Protein AF-A0A6I7XJ36-F1 (afdb_monomer)

Secondary structure (DSSP, 8-state):
--HHHHHHHH-B-S--TTPPSPP-HHHHHHHHHHHTSPPPHHHHHHHHH-SSEEBPTTTSEEE-SS--SS-SSEEE--EE--SS--TT---GGGHHHHHHHTT--SSEEEEEE-SS-EEEEE-TTT-TTSPPP--

Foldseek 3Di:
DDPLVVCLVQFADDDCVLFDPADDPVLQVVLLVLLLAHDDPSVVSSCNSTFKDFTHPVNQWDFDCPDDPVGNTIDGNGMFHGRDCDDPHDHQSCQVVLCVVLVHDPDWGFTDDDSVDTDTQDCPPQHRYGGGDDD

Radius of gyration: 14.51 Å; Cα contacts (8 Å, |Δi|>4): 226; chains: 1; bounding box: 32×36×40 Å

Solvent-accessible surface area (backbone atoms only — not comparable to full-atom values): 7798 Å² total; per-residue (Å²): 132,58,77,63,59,54,44,59,76,56,40,67,33,82,75,64,63,56,47,29,65,81,63,44,73,70,57,49,57,50,45,28,62,74,72,60,31,56,74,52,68,69,57,52,55,43,30,57,74,47,14,26,15,33,32,13,85,93,59,23,59,45,82,38,96,62,65,51,102,87,29,71,44,40,47,80,35,63,42,34,44,11,65,56,82,53,90,94,52,79,23,37,78,43,18,67,58,51,31,58,75,68,68,50,78,74,55,50,43,42,39,36,67,82,84,88,51,76,45,62,48,54,29,68,83,50,37,48,85,31,68,56,81,89,129

Structure (mmCIF, N/CA/C/O backbone):
data_AF-A0A6I7XJ36-F1
#
_entry.id   AF-A0A6I7XJ36-F1
#
loop_
_atom_site.group_PDB
_atom_site.id
_atom_site.type_symbol
_atom_site.label_atom_id
_atom_site.label_alt_id
_atom_site.label_comp_id
_atom_site.label_asym_id
_atom_site.label_entity_id
_atom_site.label_seq_id
_atom_site.pdbx_PDB_ins_code
_atom_site.Cartn_x
_atom_site.Cartn_y
_atom_site.Cartn_z
_atom_site.occupancy
_atom_site.B_iso_or_equiv
_atom_site.auth_seq_id
_atom_site.auth_comp_id
_atom_site.auth_asym_id
_atom_site.auth_atom_id
_atom_site.pdbx_PDB_model_num
ATOM 1 N N . MET A 1 1 ? 11.692 -20.524 -6.486 1.00 57.38 1 MET A N 1
ATOM 2 C CA . MET A 1 1 ? 11.357 -19.185 -5.964 1.00 57.38 1 MET A CA 1
ATOM 3 C C . MET A 1 1 ? 9.890 -18.969 -6.263 1.00 57.38 1 MET A C 1
ATOM 5 O O . MET A 1 1 ? 9.489 -19.299 -7.376 1.00 57.38 1 MET A O 1
ATOM 9 N N . THR A 1 2 ? 9.067 -18.581 -5.289 1.00 77.31 2 THR A N 1
ATOM 10 C CA . THR A 1 2 ? 7.656 -18.309 -5.604 1.00 77.31 2 THR A CA 1
ATOM 11 C C . THR A 1 2 ? 7.576 -17.022 -6.429 1.00 77.31 2 THR A C 1
ATOM 13 O O . THR A 1 2 ? 8.440 -16.157 -6.290 1.00 77.31 2 THR A O 1
ATOM 16 N N . ARG A 1 3 ? 6.552 -16.878 -7.283 1.00 85.31 3 ARG A N 1
ATOM 17 C CA . ARG A 1 3 ? 6.322 -15.638 -8.053 1.00 85.31 3 ARG A CA 1
ATOM 18 C C . ARG A 1 3 ? 6.271 -14.404 -7.139 1.00 85.31 3 ARG A C 1
ATOM 20 O O . ARG A 1 3 ? 6.695 -13.329 -7.530 1.00 85.31 3 ARG A O 1
ATOM 27 N N . PHE A 1 4 ? 5.795 -14.573 -5.908 1.00 88.81 4 PHE A N 1
ATOM 28 C CA . PHE A 1 4 ? 5.713 -13.500 -4.924 1.00 88.81 4 PHE A CA 1
ATOM 29 C C . PHE A 1 4 ? 7.078 -13.086 -4.349 1.00 88.81 4 PHE A C 1
ATOM 31 O O . PHE A 1 4 ? 7.309 -11.903 -4.119 1.00 88.81 4 PHE A O 1
ATOM 38 N N . ASP A 1 5 ? 8.014 -14.021 -4.161 1.00 90.50 5 ASP A N 1
ATOM 39 C CA . ASP A 1 5 ? 9.369 -13.682 -3.698 1.00 90.50 5 ASP A CA 1
ATOM 40 C C . ASP A 1 5 ? 10.140 -12.847 -4.730 1.00 90.50 5 ASP A C 1
ATOM 42 O O . ASP A 1 5 ? 10.895 -11.951 -4.360 1.00 90.50 5 A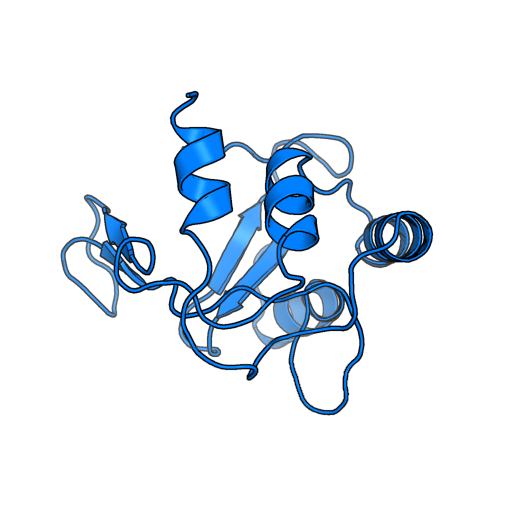SP A O 1
ATOM 46 N N . GLU A 1 6 ? 9.924 -13.113 -6.021 1.00 91.00 6 GLU A N 1
ATOM 47 C CA . GLU A 1 6 ? 10.477 -12.307 -7.114 1.00 91.00 6 GLU A CA 1
ATOM 48 C C . GLU A 1 6 ? 9.906 -10.888 -7.118 1.00 91.00 6 GLU A C 1
ATOM 50 O O . GLU A 1 6 ? 10.670 -9.924 -7.196 1.00 91.00 6 GLU A O 1
ATOM 55 N N . VAL A 1 7 ? 8.582 -10.758 -6.959 1.00 92.00 7 VAL A N 1
ATOM 56 C CA . VAL A 1 7 ? 7.919 -9.455 -6.816 1.00 92.00 7 VAL A CA 1
ATOM 57 C C . VAL A 1 7 ? 8.538 -8.696 -5.648 1.00 92.00 7 VAL A C 1
ATOM 59 O O . VAL A 1 7 ? 9.081 -7.621 -5.857 1.00 92.00 7 VAL A O 1
ATOM 62 N N . LYS A 1 8 ? 8.575 -9.271 -4.439 1.00 93.56 8 LYS A N 1
ATOM 63 C CA . LYS A 1 8 ? 9.164 -8.607 -3.259 1.00 93.56 8 LYS A CA 1
ATOM 64 C C . LYS A 1 8 ? 10.592 -8.109 -3.495 1.00 93.56 8 LYS A C 1
ATOM 66 O O . LYS A 1 8 ? 10.946 -7.035 -3.017 1.00 93.56 8 LYS A O 1
ATOM 71 N N . ALA A 1 9 ? 11.408 -8.877 -4.217 1.00 93.12 9 ALA A N 1
ATOM 72 C CA . ALA A 1 9 ? 12.799 -8.528 -4.489 1.00 93.12 9 ALA A CA 1
ATOM 73 C C . ALA A 1 9 ? 12.970 -7.419 -5.543 1.00 93.12 9 ALA A C 1
ATOM 75 O O . ALA A 1 9 ? 14.015 -6.774 -5.567 1.00 93.12 9 ALA A O 1
ATOM 76 N N . THR A 1 10 ? 11.979 -7.210 -6.414 1.00 95.19 10 THR A N 1
ATOM 77 C CA . THR A 1 10 ? 12.083 -6.322 -7.588 1.00 95.19 10 THR A CA 1
ATOM 78 C C . THR A 1 10 ? 11.005 -5.237 -7.648 1.00 95.19 10 THR A C 1
ATOM 80 O O . THR A 1 10 ? 10.992 -4.453 -8.590 1.00 95.19 10 THR A O 1
ATOM 83 N N . PHE A 1 11 ? 10.110 -5.172 -6.656 1.00 96.19 11 PHE A N 1
ATOM 84 C CA . PHE A 1 11 ? 8.955 -4.271 -6.644 1.00 96.19 11 PHE A CA 1
ATOM 85 C C . PHE A 1 11 ? 9.343 -2.791 -6.603 1.00 96.19 11 PHE A C 1
ATOM 87 O O . PHE A 1 11 ? 8.705 -1.960 -7.240 1.00 96.19 11 PHE A O 1
ATOM 94 N N . TRP A 1 12 ? 10.385 -2.456 -5.846 1.00 96.88 12 TRP A N 1
ATOM 95 C CA . TRP A 1 12 ? 10.744 -1.072 -5.555 1.00 96.88 12 TRP A CA 1
ATOM 96 C C . TRP A 1 12 ? 11.680 -0.485 -6.610 1.00 96.88 12 TRP A C 1
ATOM 98 O O . TRP A 1 12 ? 12.716 -1.072 -6.924 1.00 96.88 12 TRP A O 1
ATOM 108 N N . GLY A 1 13 ? 11.330 0.701 -7.107 1.00 95.31 13 GLY A N 1
ATOM 109 C CA . GLY A 1 13 ? 12.133 1.469 -8.052 1.00 95.31 13 GLY A CA 1
ATOM 110 C C . GLY A 1 13 ? 13.264 2.263 -7.391 1.00 95.31 13 GLY A C 1
ATOM 111 O O . GLY A 1 13 ? 13.492 2.217 -6.172 1.00 95.31 13 GLY A O 1
ATOM 112 N N . GLU A 1 14 ? 13.988 3.022 -8.212 1.00 92.69 14 GLU A N 1
ATOM 113 C CA . GLU A 1 14 ? 15.001 3.957 -7.725 1.00 92.69 14 GLU A CA 1
ATOM 114 C C . GLU A 1 14 ? 14.364 5.225 -7.137 1.00 92.69 14 GLU A C 1
ATOM 116 O O . GLU A 1 14 ? 13.326 5.693 -7.596 1.00 92.69 14 GLU A O 1
ATOM 121 N N . GLY A 1 15 ? 15.006 5.800 -6.116 1.00 90.06 15 GLY A N 1
ATOM 122 C CA . GLY A 1 15 ? 14.542 7.013 -5.439 1.00 90.06 15 GLY A CA 1
ATOM 123 C C . GLY A 1 15 ? 14.092 6.791 -3.993 1.00 90.06 15 GLY A C 1
ATOM 124 O O . GLY A 1 15 ? 13.903 5.664 -3.536 1.00 90.06 15 GLY A O 1
ATOM 125 N N . LEU A 1 16 ? 13.981 7.902 -3.257 1.00 88.44 16 LEU A N 1
ATOM 126 C CA . LEU A 1 16 ? 13.606 7.932 -1.834 1.00 88.44 16 LEU A CA 1
ATOM 127 C C . LEU A 1 16 ? 12.361 8.788 -1.549 1.00 88.44 16 LEU A C 1
ATOM 129 O O . LEU A 1 16 ? 11.953 8.924 -0.398 1.00 88.44 16 LEU A O 1
ATOM 133 N N . TYR A 1 17 ? 11.762 9.379 -2.583 1.00 88.25 17 TYR A N 1
ATOM 134 C CA . TYR A 1 17 ? 10.489 10.080 -2.446 1.00 88.25 17 TYR A CA 1
ATOM 135 C C . TYR A 1 17 ? 9.391 9.069 -2.102 1.00 88.25 17 TYR A C 1
ATOM 137 O O . TYR A 1 17 ? 9.369 7.998 -2.690 1.00 88.25 17 TYR A O 1
ATOM 145 N N . GLY A 1 18 ? 8.519 9.357 -1.142 1.00 88.81 18 GLY A N 1
ATOM 146 C CA . GLY A 1 18 ? 7.502 8.413 -0.652 1.00 88.81 18 GLY A CA 1
ATOM 147 C C . GLY A 1 18 ? 7.984 7.471 0.460 1.00 88.81 18 GLY A C 1
ATOM 148 O O . GLY A 1 18 ? 7.161 6.836 1.118 1.00 88.81 18 GLY A O 1
ATOM 149 N N . VAL A 1 19 ? 9.302 7.354 0.686 1.00 94.00 19 VAL A N 1
ATOM 150 C CA . VAL A 1 19 ? 9.862 6.353 1.609 1.00 94.00 19 VAL A CA 1
ATOM 151 C C . VAL A 1 19 ? 9.718 6.804 3.063 1.00 94.00 19 VAL A C 1
ATOM 153 O O . VAL A 1 19 ? 10.305 7.797 3.493 1.00 94.00 19 VAL A O 1
ATOM 156 N N . GLN A 1 20 ? 8.981 6.019 3.841 1.00 93.50 20 GLN A N 1
ATOM 157 C CA . GLN A 1 20 ? 8.793 6.178 5.281 1.00 93.50 20 GLN A CA 1
ATOM 158 C C . GLN A 1 20 ? 9.884 5.422 6.072 1.00 93.50 20 GLN A C 1
ATOM 160 O O . GLN A 1 20 ? 10.590 4.568 5.520 1.00 93.50 20 GLN A O 1
ATOM 165 N N . PRO A 1 21 ? 10.035 5.683 7.387 1.00 93.75 21 PRO A N 1
ATOM 166 C CA . PRO A 1 21 ? 10.931 4.912 8.247 1.00 93.75 21 PRO A CA 1
ATOM 167 C C . PRO A 1 21 ? 10.660 3.398 8.186 1.00 93.75 21 PRO A C 1
ATOM 169 O O . PRO A 1 21 ? 9.521 3.000 7.937 1.00 93.75 21 PRO A O 1
ATOM 172 N N . PRO A 1 22 ? 11.661 2.535 8.450 1.00 94.12 22 PRO A N 1
ATOM 173 C CA . PRO A 1 22 ? 11.488 1.086 8.403 1.00 94.12 22 PRO A CA 1
ATOM 174 C C . PRO A 1 22 ? 10.284 0.598 9.210 1.00 94.12 22 PRO A C 1
ATOM 176 O O . PRO A 1 22 ? 10.062 1.020 10.348 1.00 94.12 22 PRO A O 1
ATOM 179 N N . LEU A 1 23 ? 9.518 -0.312 8.611 1.00 94.81 23 LEU A N 1
ATOM 180 C CA . LEU A 1 23 ? 8.284 -0.800 9.203 1.00 94.81 23 LEU A CA 1
ATOM 181 C C . LEU A 1 23 ? 8.579 -1.697 10.413 1.00 94.81 23 LEU A C 1
ATOM 183 O O . LEU A 1 23 ? 9.353 -2.651 10.324 1.00 94.81 23 LEU A O 1
ATOM 187 N N . THR A 1 24 ? 7.932 -1.408 11.541 1.00 95.25 24 THR A N 1
ATOM 188 C CA . THR A 1 24 ? 8.019 -2.218 12.766 1.00 95.25 24 THR A CA 1
ATOM 189 C C . THR A 1 24 ? 6.647 -2.752 13.149 1.00 95.25 24 THR A C 1
ATOM 191 O O . THR A 1 24 ? 5.631 -2.135 12.832 1.00 95.25 24 THR A O 1
ATOM 194 N N . ASP A 1 25 ? 6.602 -3.863 13.885 1.00 95.50 25 ASP A N 1
ATOM 195 C CA . ASP A 1 25 ? 5.335 -4.461 14.329 1.00 95.50 25 ASP A CA 1
ATOM 196 C C . ASP A 1 25 ? 4.488 -3.482 15.159 1.00 95.50 25 ASP A C 1
ATOM 198 O O . ASP A 1 25 ? 3.267 -3.456 15.030 1.00 95.50 25 ASP A O 1
ATOM 202 N N . ALA A 1 26 ? 5.129 -2.631 15.969 1.00 95.44 26 ALA A N 1
ATOM 203 C CA . ALA A 1 26 ? 4.440 -1.607 16.753 1.00 95.44 26 ALA A CA 1
ATOM 204 C C . ALA A 1 26 ? 3.776 -0.543 15.862 1.00 95.44 26 ALA A C 1
ATOM 206 O O . ALA A 1 26 ? 2.648 -0.137 16.130 1.00 95.44 26 ALA A O 1
ATOM 207 N N . VAL A 1 27 ? 4.458 -0.126 14.789 1.00 95.38 27 VAL A N 1
ATOM 208 C CA . VAL A 1 27 ? 3.915 0.818 13.800 1.00 95.38 27 VAL A CA 1
ATOM 209 C C . VAL A 1 27 ? 2.757 0.186 13.028 1.00 95.38 27 VAL A C 1
ATOM 211 O O . VAL A 1 27 ? 1.749 0.849 12.813 1.00 95.38 27 VAL A O 1
ATOM 214 N N . VAL A 1 28 ? 2.852 -1.097 12.667 1.00 96.56 28 VAL A N 1
ATOM 215 C CA . VAL A 1 28 ? 1.755 -1.818 11.997 1.00 96.56 28 VAL A CA 1
ATOM 216 C C . VAL A 1 28 ? 0.520 -1.895 12.890 1.00 96.56 28 VAL A C 1
ATOM 218 O O . VAL A 1 28 ? -0.564 -1.528 12.454 1.00 96.56 28 VAL A O 1
ATOM 221 N N . GLN A 1 29 ? 0.678 -2.311 14.149 1.00 96.31 29 GLN A N 1
ATOM 222 C CA . GLN A 1 29 ? -0.446 -2.406 15.088 1.00 96.31 29 GLN A CA 1
ATOM 223 C C . GLN A 1 29 ? -1.115 -1.050 15.331 1.00 96.31 29 GLN A C 1
ATOM 225 O O . GLN A 1 29 ? -2.333 -0.967 15.482 1.00 96.31 29 GLN A O 1
ATOM 230 N N . ASP A 1 30 ? -0.320 0.017 15.396 1.00 95.62 30 ASP A N 1
ATOM 231 C CA . ASP A 1 30 ? -0.845 1.371 15.516 1.00 95.62 30 ASP A CA 1
ATOM 232 C C . ASP A 1 30 ? -1.594 1.810 14.251 1.00 95.62 30 ASP A C 1
ATOM 234 O O . ASP A 1 30 ? -2.683 2.372 14.357 1.00 95.62 30 ASP A O 1
ATOM 238 N N . ALA A 1 31 ? -1.067 1.485 13.070 1.00 95.88 31 ALA A N 1
ATOM 239 C CA . ALA A 1 31 ? -1.704 1.785 11.795 1.00 95.88 31 ALA A CA 1
ATOM 240 C C . ALA A 1 31 ? -3.040 1.058 11.620 1.00 95.88 31 ALA A C 1
ATOM 242 O O . ALA A 1 31 ? -4.040 1.705 11.330 1.00 95.88 31 ALA A O 1
ATOM 243 N N . GLU A 1 32 ? -3.094 -0.252 11.864 1.00 95.94 32 GLU A N 1
ATOM 244 C CA . GLU A 1 32 ? -4.339 -1.033 11.800 1.00 95.94 32 GLU A CA 1
ATOM 245 C C . GLU A 1 32 ? -5.401 -0.486 12.762 1.00 95.94 32 GLU A C 1
ATOM 247 O O . GLU A 1 32 ? -6.575 -0.371 12.412 1.00 95.94 32 GLU A O 1
ATOM 252 N N . ARG A 1 33 ? -4.989 -0.067 13.967 1.00 95.38 33 ARG A N 1
ATOM 253 C CA . ARG A 1 33 ? -5.884 0.574 14.938 1.00 95.38 33 ARG A CA 1
ATOM 254 C C . ARG A 1 33 ? -6.401 1.930 14.456 1.00 95.38 33 ARG A C 1
ATOM 256 O O . ARG A 1 33 ? -7.568 2.226 14.686 1.00 95.38 33 ARG A O 1
ATOM 263 N N . GLN A 1 34 ? -5.551 2.758 13.845 1.00 95.06 34 GLN A N 1
ATOM 264 C CA . GLN A 1 34 ? -5.956 4.067 13.316 1.00 95.06 34 GLN A CA 1
ATOM 265 C C . GLN A 1 34 ? -6.873 3.931 12.095 1.00 95.06 34 GLN A C 1
ATOM 267 O O . GLN A 1 34 ? -7.839 4.676 11.975 1.00 95.06 34 GLN A O 1
ATOM 272 N N . LEU A 1 35 ? -6.582 2.974 11.213 1.00 94.00 35 LEU A N 1
ATOM 273 C CA . LEU A 1 35 ? -7.363 2.707 10.005 1.00 94.00 35 LEU A CA 1
ATOM 274 C C . LEU A 1 35 ? -8.657 1.942 10.294 1.00 94.00 35 LEU A C 1
ATOM 276 O O . LEU A 1 35 ? -9.559 1.938 9.463 1.00 94.00 35 LEU A O 1
ATOM 280 N N . GLY A 1 36 ? -8.745 1.283 11.452 1.00 93.75 36 GLY A N 1
ATOM 281 C CA . GLY A 1 36 ? -9.885 0.451 11.819 1.00 93.75 36 GLY A CA 1
ATOM 282 C C . GLY A 1 36 ? -9.971 -0.851 11.023 1.00 93.75 36 GLY A C 1
ATOM 283 O O . GLY A 1 36 ? -11.014 -1.489 11.040 1.00 93.75 36 GLY A O 1
ATOM 284 N N . VAL A 1 37 ? -8.902 -1.265 10.334 1.00 93.56 37 VAL A N 1
ATOM 285 C CA . VAL A 1 37 ? -8.872 -2.486 9.513 1.00 93.56 37 VAL A CA 1
ATOM 286 C C . VAL A 1 37 ? -7.594 -3.282 9.736 1.00 93.56 37 VAL A C 1
ATOM 288 O O . VAL A 1 37 ? -6.564 -2.724 10.116 1.00 93.56 37 VA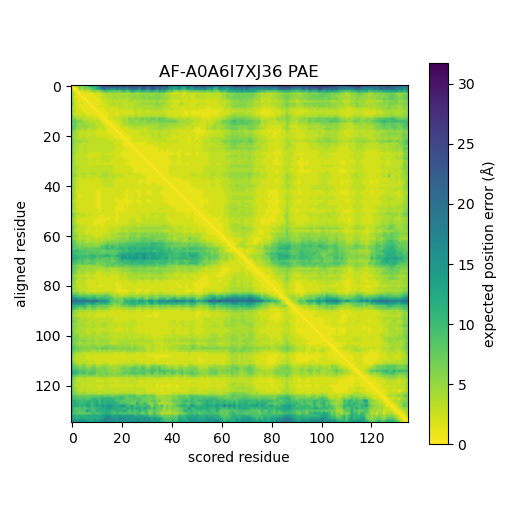L A O 1
ATOM 291 N N . ARG A 1 38 ? -7.637 -4.586 9.449 1.00 94.25 38 ARG A N 1
ATOM 292 C CA . ARG A 1 38 ? -6.422 -5.399 9.331 1.00 94.25 38 ARG A CA 1
ATOM 293 C C . ARG A 1 38 ? -5.814 -5.283 7.948 1.00 94.25 38 ARG A C 1
ATOM 295 O O . ARG A 1 38 ? -6.503 -5.483 6.949 1.00 94.25 38 ARG A O 1
ATOM 302 N N . LEU A 1 39 ? -4.518 -5.004 7.889 1.00 94.88 39 LEU A N 1
ATOM 303 C CA . LEU A 1 39 ? -3.800 -4.898 6.627 1.00 94.88 39 LEU A CA 1
ATOM 304 C C . LEU A 1 39 ? -3.451 -6.298 6.092 1.00 94.88 39 LEU A C 1
ATOM 306 O O . LEU A 1 39 ? -3.112 -7.188 6.878 1.00 94.88 39 LEU A O 1
ATOM 310 N N . PRO A 1 40 ? -3.496 -6.521 4.764 1.00 94.94 40 PRO A N 1
ATOM 311 C CA . PRO A 1 40 ? -3.156 -7.815 4.184 1.00 94.94 40 PRO A CA 1
ATOM 312 C C . PRO A 1 40 ? -1.709 -8.196 4.501 1.00 94.94 40 PRO A C 1
ATOM 314 O O . PRO A 1 40 ? -0.795 -7.374 4.388 1.00 94.94 40 PRO A O 1
ATOM 317 N N . ALA A 1 41 ? -1.476 -9.463 4.843 1.00 93.56 41 ALA A N 1
ATOM 318 C CA . ALA A 1 41 ? -0.137 -9.941 5.189 1.00 93.56 41 ALA A CA 1
ATOM 319 C C . ALA A 1 41 ? 0.858 -9.756 4.026 1.00 93.56 41 ALA A C 1
ATOM 321 O O . ALA A 1 41 ? 2.003 -9.362 4.243 1.00 93.56 41 ALA A O 1
ATOM 322 N N . SER A 1 42 ? 0.397 -9.964 2.790 1.00 93.19 42 SER A N 1
ATOM 323 C CA . SER A 1 42 ? 1.185 -9.775 1.567 1.00 93.19 42 SER A CA 1
ATOM 324 C C . SER A 1 42 ? 1.632 -8.323 1.368 1.00 93.19 42 SER A C 1
ATOM 326 O O . SER A 1 42 ? 2.788 -8.083 1.018 1.00 93.19 42 SER A O 1
ATOM 328 N N . LEU A 1 43 ? 0.765 -7.349 1.661 1.00 94.81 43 LEU A N 1
ATOM 329 C CA . LEU A 1 43 ? 1.120 -5.930 1.631 1.00 94.81 43 LEU A CA 1
ATOM 330 C C . LEU A 1 43 ? 2.206 -5.620 2.666 1.00 94.81 43 LEU A C 1
ATOM 332 O O . LEU A 1 43 ? 3.207 -4.976 2.351 1.00 94.81 43 LEU A O 1
ATOM 336 N N . LEU A 1 44 ? 2.038 -6.117 3.895 1.00 96.06 44 LEU A N 1
ATOM 337 C CA . LEU A 1 44 ? 3.016 -5.917 4.964 1.00 96.06 44 LEU A CA 1
ATOM 338 C C . LEU A 1 44 ? 4.374 -6.542 4.623 1.00 96.06 44 LEU A C 1
ATOM 340 O O . LEU A 1 44 ? 5.405 -5.969 4.968 1.00 96.06 44 LEU A O 1
ATOM 344 N N . GLU A 1 45 ? 4.409 -7.682 3.931 1.00 95.75 45 GLU A N 1
ATOM 345 C CA . GLU A 1 45 ? 5.664 -8.273 3.459 1.00 95.75 45 GLU A CA 1
ATOM 346 C C . GLU A 1 45 ? 6.400 -7.371 2.460 1.00 95.75 45 GLU A C 1
ATOM 348 O O . GLU A 1 45 ? 7.618 -7.223 2.570 1.00 95.75 45 GLU A O 1
ATOM 353 N N . ILE A 1 46 ? 5.687 -6.732 1.526 1.00 95.81 46 ILE A N 1
ATOM 354 C CA . ILE A 1 46 ? 6.291 -5.787 0.573 1.00 95.81 46 ILE A CA 1
ATOM 355 C C . ILE A 1 46 ? 6.773 -4.523 1.306 1.00 95.81 46 ILE A C 1
ATOM 357 O O . ILE A 1 46 ? 7.909 -4.088 1.099 1.00 95.81 46 ILE A O 1
ATOM 361 N N . LEU A 1 47 ? 5.959 -3.976 2.218 1.00 96.56 47 LEU A N 1
ATOM 362 C CA . LEU A 1 47 ? 6.299 -2.777 2.998 1.00 96.56 47 LEU A CA 1
ATOM 363 C C . LEU A 1 47 ? 7.452 -2.994 3.995 1.00 96.56 47 LEU A C 1
ATOM 365 O O . LEU A 1 47 ? 8.142 -2.046 4.372 1.00 96.56 47 LEU A O 1
ATOM 369 N N . ARG A 1 48 ? 7.703 -4.240 4.419 1.00 96.25 48 ARG A N 1
ATOM 370 C CA . ARG A 1 48 ? 8.887 -4.596 5.222 1.00 96.25 48 ARG A CA 1
ATOM 371 C C . ARG A 1 48 ? 10.183 -4.546 4.419 1.00 96.25 48 ARG A C 1
ATOM 373 O O . ARG A 1 48 ? 11.228 -4.293 5.012 1.00 96.25 48 ARG A O 1
ATOM 380 N N . VAL A 1 49 ? 10.136 -4.782 3.104 1.00 95.94 49 VAL A N 1
ATOM 381 C CA . VAL A 1 49 ? 11.312 -4.617 2.230 1.00 95.94 49 VAL A CA 1
ATOM 382 C C . VAL A 1 49 ? 11.663 -3.134 2.115 1.00 95.94 49 VAL A C 1
ATOM 384 O O . VAL A 1 49 ? 12.823 -2.756 2.282 1.00 95.94 49 VAL A O 1
ATOM 387 N N . ARG A 1 50 ? 10.658 -2.288 1.878 1.00 96.00 50 ARG A N 1
ATOM 388 C CA . ARG A 1 50 ? 10.771 -0.827 1.907 1.00 96.00 50 ARG A CA 1
ATOM 389 C C . ARG A 1 50 ? 9.400 -0.233 2.223 1.00 96.00 50 ARG A C 1
ATOM 391 O O . ARG A 1 50 ? 8.404 -0.642 1.645 1.00 96.00 50 ARG A O 1
ATOM 398 N N . ASN A 1 51 ? 9.344 0.728 3.138 1.00 96.12 51 ASN A N 1
ATOM 399 C CA . ASN A 1 51 ? 8.080 1.269 3.627 1.00 96.12 51 ASN A CA 1
ATOM 400 C C . ASN A 1 51 ? 7.603 2.448 2.763 1.00 96.12 51 ASN A C 1
ATOM 402 O O . ASN A 1 51 ? 7.715 3.602 3.163 1.00 96.12 51 ASN A O 1
ATOM 406 N N . GLY A 1 52 ? 7.103 2.151 1.567 1.00 95.38 52 GLY A N 1
ATOM 407 C CA . GLY A 1 52 ? 6.641 3.152 0.604 1.00 95.38 52 GLY A CA 1
ATOM 408 C C . GLY A 1 52 ? 7.735 3.658 -0.335 1.00 95.38 52 GLY A C 1
ATOM 409 O O . GLY A 1 52 ? 8.920 3.397 -0.120 1.00 95.38 52 GLY A O 1
ATOM 410 N N . GLY A 1 53 ? 7.336 4.367 -1.388 1.00 94.94 53 GLY A N 1
ATOM 411 C CA . GLY A 1 53 ? 8.224 4.940 -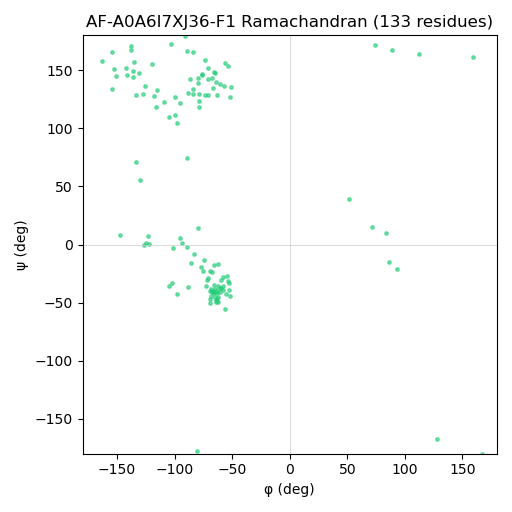2.399 1.00 94.94 53 GLY A CA 1
ATOM 412 C C . GLY A 1 53 ? 7.844 4.581 -3.839 1.00 94.94 53 GLY A C 1
ATOM 413 O O . GLY A 1 53 ? 6.755 4.056 -4.067 1.00 94.94 53 GLY A O 1
ATOM 414 N N . PRO A 1 54 ? 8.732 4.844 -4.815 1.00 95.62 54 PRO A N 1
ATOM 415 C CA . PRO A 1 54 ? 8.447 4.611 -6.227 1.00 95.62 54 PRO A CA 1
ATOM 416 C C . PRO A 1 54 ? 8.404 3.115 -6.541 1.00 95.62 54 PRO A C 1
ATOM 418 O O . PRO A 1 54 ? 9.224 2.339 -6.029 1.00 95.62 54 PRO A O 1
ATOM 421 N N . VAL A 1 55 ? 7.488 2.713 -7.415 1.00 96.44 55 VAL A N 1
ATOM 422 C CA . VAL A 1 55 ? 7.386 1.340 -7.923 1.00 96.44 55 VAL A CA 1
ATOM 423 C C . VAL A 1 55 ? 8.299 1.182 -9.137 1.00 96.44 55 VAL A C 1
ATOM 425 O O . VAL A 1 55 ? 8.492 2.105 -9.926 1.00 96.44 55 VAL A O 1
ATOM 428 N N . ALA A 1 56 ? 8.932 0.019 -9.270 1.00 96.38 56 ALA A N 1
ATOM 429 C CA . ALA A 1 56 ? 9.810 -0.265 -10.397 1.00 96.38 56 ALA A CA 1
ATOM 430 C C . ALA A 1 56 ? 9.020 -0.301 -11.715 1.00 96.38 56 ALA A C 1
ATOM 432 O O . ALA A 1 56 ? 7.891 -0.782 -11.751 1.00 96.38 56 ALA A O 1
ATOM 433 N N . GLU A 1 57 ? 9.648 0.111 -12.819 1.00 93.44 57 GLU A N 1
ATOM 434 C CA . GLU A 1 57 ? 9.016 0.179 -14.151 1.00 93.44 57 GLU A CA 1
ATOM 435 C C . GLU A 1 57 ? 8.392 -1.147 -14.613 1.00 93.44 57 GLU A C 1
ATOM 437 O O . GLU A 1 57 ? 7.439 -1.167 -15.380 1.00 93.44 57 GLU A O 1
ATOM 442 N N . VAL A 1 58 ? 8.910 -2.282 -14.140 1.00 93.19 58 VAL A N 1
ATOM 443 C CA . VAL A 1 58 ? 8.365 -3.608 -14.470 1.00 93.19 58 VAL A CA 1
ATOM 444 C C . VAL A 1 58 ? 7.046 -3.928 -13.744 1.00 93.19 58 VAL A C 1
ATOM 446 O O . VAL A 1 58 ? 6.374 -4.888 -14.116 1.00 93.19 58 VAL A O 1
ATOM 449 N N . TRP A 1 59 ? 6.677 -3.145 -12.723 1.00 93.50 59 TRP A N 1
ATOM 450 C CA . TRP A 1 59 ? 5.506 -3.346 -11.860 1.00 93.50 59 TRP A CA 1
ATOM 451 C C . TRP A 1 59 ? 4.582 -2.119 -11.768 1.00 93.50 59 TRP A C 1
ATOM 453 O O . TRP A 1 59 ? 3.565 -2.193 -11.082 1.00 93.50 59 TRP A O 1
ATOM 463 N N . ASN A 1 60 ? 4.896 -1.006 -12.441 1.00 92.50 60 ASN A N 1
ATOM 464 C CA . ASN A 1 60 ? 4.191 0.274 -12.283 1.00 92.50 60 ASN A CA 1
ATOM 465 C C . ASN A 1 60 ? 2.858 0.379 -13.049 1.00 92.50 60 ASN A C 1
ATOM 467 O O . ASN A 1 60 ? 2.325 1.473 -13.232 1.00 92.50 60 ASN A O 1
ATOM 471 N N . ALA A 1 61 ? 2.317 -0.739 -13.530 1.00 91.81 61 ALA A N 1
ATOM 472 C CA . ALA A 1 61 ? 1.038 -0.771 -14.220 1.00 91.81 61 ALA A CA 1
ATOM 473 C C . ALA A 1 61 ? 0.335 -2.116 -14.031 1.00 91.81 61 ALA A C 1
ATOM 475 O O . ALA A 1 61 ? 0.965 -3.177 -14.034 1.00 91.81 61 ALA A O 1
ATOM 476 N N . PHE A 1 62 ? -0.994 -2.071 -13.939 1.00 88.31 62 PHE A N 1
ATOM 477 C CA . PHE A 1 62 ? -1.846 -3.256 -13.933 1.00 88.31 62 PHE A CA 1
ATOM 478 C C . PHE A 1 62 ? -2.795 -3.244 -15.140 1.00 88.31 62 PHE A C 1
ATOM 480 O O . PHE A 1 62 ? -3.478 -2.238 -15.350 1.00 88.31 62 PHE A O 1
ATOM 487 N N . PRO A 1 63 ? -2.860 -4.320 -15.948 1.00 89.12 63 PRO A N 1
ATOM 488 C CA . PRO A 1 63 ? -3.738 -4.370 -17.113 1.00 89.12 63 PRO A CA 1
ATOM 489 C C . PRO A 1 63 ? -5.220 -4.388 -16.708 1.00 89.12 63 PRO A C 1
ATOM 491 O O . PRO A 1 63 ? -5.598 -5.031 -15.735 1.00 89.12 63 PRO A O 1
ATOM 494 N N . THR A 1 64 ? -6.069 -3.723 -17.486 1.00 86.25 64 THR A N 1
ATOM 495 C CA . THR A 1 64 ? -7.532 -3.743 -17.340 1.00 86.25 64 THR A CA 1
ATOM 496 C C . THR A 1 64 ? -8.194 -3.884 -18.706 1.00 86.25 64 THR A C 1
ATOM 498 O O . THR A 1 64 ? -7.722 -3.324 -19.692 1.00 86.25 64 THR A O 1
ATOM 501 N N . ASP A 1 65 ? -9.311 -4.607 -18.760 1.00 86.69 65 ASP A N 1
ATOM 502 C CA . ASP A 1 65 ? -10.129 -4.744 -19.973 1.00 86.69 65 ASP A CA 1
ATOM 503 C C . ASP A 1 65 ? -11.104 -3.566 -20.166 1.00 86.69 65 ASP A C 1
ATOM 505 O O . ASP A 1 65 ? -11.777 -3.464 -21.194 1.00 86.69 65 ASP A O 1
ATOM 509 N N . VAL A 1 66 ? -11.207 -2.679 -19.170 1.00 85.19 66 VAL A N 1
ATOM 510 C CA . VAL A 1 66 ? -12.077 -1.499 -19.194 1.00 85.19 66 VAL A CA 1
ATOM 511 C C . VAL A 1 66 ? -11.221 -0.236 -19.326 1.00 85.19 66 VAL A C 1
ATOM 513 O O . VAL A 1 66 ? -10.396 0.008 -18.440 1.00 85.19 66 VAL A O 1
ATOM 516 N N . 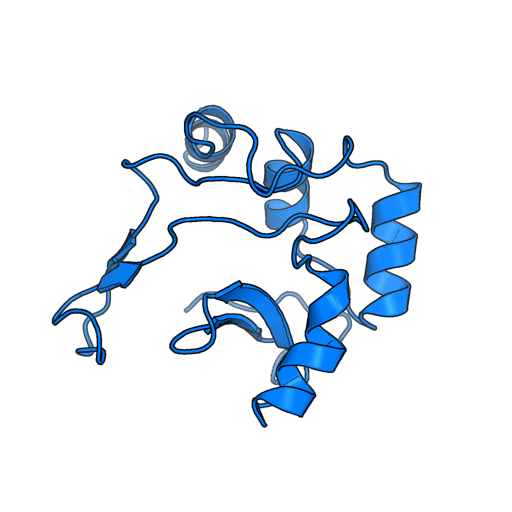PRO A 1 67 ? -11.439 0.595 -20.366 1.00 85.69 67 PRO A N 1
ATOM 517 C CA . PRO A 1 67 ? -10.739 1.863 -20.520 1.00 85.69 67 PRO A CA 1
ATOM 518 C C . PRO A 1 67 ? -10.931 2.780 -19.314 1.00 85.69 67 PRO A C 1
ATOM 520 O O . PRO A 1 67 ? -12.045 2.952 -18.810 1.00 85.69 67 PRO A O 1
ATOM 523 N N . THR A 1 68 ? -9.844 3.409 -18.887 1.00 83.00 68 THR A N 1
ATOM 524 C CA . THR A 1 68 ? -9.838 4.445 -17.856 1.00 83.00 68 THR A CA 1
ATOM 525 C C . THR A 1 68 ? -9.687 5.824 -18.490 1.00 83.00 68 THR A C 1
ATOM 527 O O . THR A 1 68 ? -9.441 5.961 -19.688 1.00 83.00 68 THR A O 1
ATOM 530 N N . SER A 1 69 ? -9.815 6.880 -17.686 1.00 77.94 69 SER A N 1
ATOM 531 C CA . SER A 1 69 ? -9.509 8.246 -18.129 1.00 77.94 69 SER A CA 1
ATOM 532 C C . SER A 1 69 ? -8.041 8.438 -18.528 1.00 77.94 69 SER A C 1
ATOM 534 O O . SER A 1 69 ? -7.724 9.424 -19.190 1.00 77.94 69 SER A O 1
ATOM 536 N N . TRP A 1 70 ? -7.158 7.519 -18.126 1.00 79.00 70 TRP A N 1
ATOM 537 C CA . TRP A 1 70 ? -5.717 7.617 -18.328 1.00 79.00 70 TRP A CA 1
ATOM 538 C C . TRP A 1 70 ? -5.200 6.699 -19.442 1.00 79.00 70 TRP A C 1
ATOM 540 O O . TRP A 1 70 ? -4.295 7.076 -20.182 1.00 79.00 70 TRP A O 1
ATOM 550 N N . SER A 1 71 ? -5.783 5.508 -19.597 1.00 86.12 71 SER A N 1
ATOM 551 C CA . SER A 1 71 ? -5.334 4.515 -20.574 1.00 86.12 71 SER A CA 1
ATOM 552 C C . SER A 1 71 ? -6.465 3.596 -21.028 1.00 86.12 71 SER A C 1
ATOM 554 O O . SER A 1 71 ? -7.391 3.295 -20.278 1.00 86.12 71 SER A O 1
ATOM 556 N N . GLU A 1 72 ? -6.362 3.101 -22.261 1.00 88.62 72 GLU A N 1
ATOM 557 C CA . GLU A 1 72 ? -7.319 2.157 -22.841 1.00 88.62 72 GLU A CA 1
ATOM 558 C C . GLU A 1 72 ? -7.272 0.766 -22.194 1.00 88.62 72 GLU A C 1
ATOM 560 O O . GLU A 1 72 ? -8.250 0.031 -22.298 1.00 88.62 72 GLU A O 1
ATOM 565 N N . ASN A 1 73 ? -6.154 0.385 -21.560 1.00 89.94 73 ASN A N 1
ATOM 566 C CA . ASN A 1 73 ? -5.918 -1.012 -21.175 1.00 89.94 73 ASN A CA 1
ATOM 567 C C . ASN A 1 73 ? -5.112 -1.236 -19.882 1.00 89.94 73 ASN A C 1
ATOM 569 O O . ASN A 1 73 ? -4.723 -2.371 -19.607 1.00 89.94 73 ASN A O 1
ATOM 573 N N . HIS A 1 74 ? -4.810 -0.197 -19.097 1.00 89.62 74 HIS A N 1
ATOM 574 C CA . HIS A 1 74 ? -4.122 -0.358 -17.810 1.00 89.62 74 HIS A CA 1
ATOM 575 C C . HIS A 1 74 ? -4.413 0.780 -16.823 1.00 89.62 74 HIS A C 1
ATOM 577 O O . HIS A 1 74 ? -4.926 1.837 -17.193 1.00 89.62 74 HIS A O 1
ATOM 583 N N . VAL A 1 75 ? -4.071 0.542 -15.558 1.00 89.62 75 VAL A N 1
ATOM 584 C CA . VAL A 1 75 ? -4.062 1.522 -14.465 1.00 89.62 75 VAL A CA 1
ATOM 585 C C . VAL A 1 75 ? -2.612 1.706 -14.000 1.00 89.62 75 VAL A C 1
ATOM 587 O O . VAL A 1 75 ? -1.929 0.692 -13.817 1.00 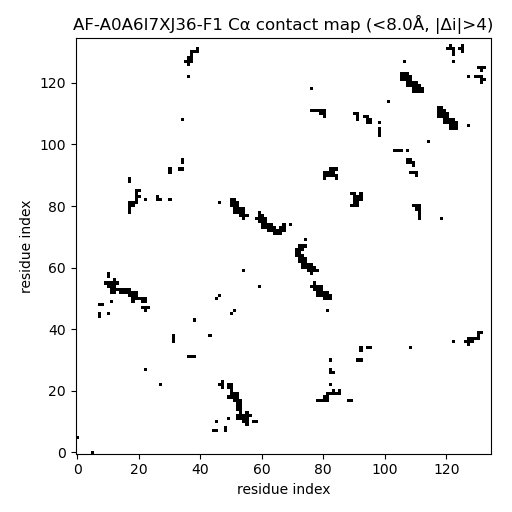89.62 75 VAL A O 1
ATOM 590 N N . PRO A 1 76 ? -2.126 2.947 -13.821 1.00 91.19 76 PRO A N 1
ATOM 591 C CA . PRO A 1 76 ? -0.776 3.203 -13.329 1.00 91.19 76 PRO A CA 1
ATOM 592 C C . PRO A 1 76 ? -0.675 2.963 -11.819 1.00 91.19 76 PRO A C 1
ATOM 594 O O . PRO A 1 76 ? -1.608 3.242 -11.072 1.00 91.19 76 PRO A O 1
ATOM 597 N N . LEU A 1 77 ? 0.479 2.475 -11.377 1.00 92.75 77 LEU A N 1
ATOM 598 C CA . LEU A 1 77 ? 0.884 2.334 -9.980 1.00 92.75 77 LEU A CA 1
ATOM 599 C C . LEU A 1 77 ? 2.314 2.875 -9.862 1.00 92.75 77 LEU A C 1
ATOM 601 O O . LEU A 1 77 ? 3.269 2.112 -9.760 1.00 92.75 77 LEU A O 1
ATOM 605 N N . ASP A 1 78 ? 2.467 4.191 -9.972 1.00 92.12 78 ASP A N 1
ATOM 606 C CA . ASP A 1 78 ? 3.785 4.839 -10.037 1.00 92.12 78 ASP A CA 1
ATOM 607 C C . ASP A 1 78 ? 4.528 4.811 -8.692 1.00 92.12 78 ASP A C 1
ATOM 609 O O . ASP A 1 78 ? 5.758 4.727 -8.630 1.00 92.12 78 ASP A O 1
ATOM 613 N N . ASP A 1 79 ? 3.775 4.838 -7.598 1.00 94.06 79 ASP A N 1
ATOM 614 C CA . ASP A 1 79 ? 4.277 4.764 -6.236 1.00 94.06 79 ASP A CA 1
ATOM 615 C C . ASP A 1 79 ? 3.409 3.847 -5.375 1.00 94.06 79 ASP A C 1
ATOM 617 O O . ASP A 1 79 ? 2.320 3.417 -5.755 1.00 94.06 79 ASP A O 1
ATOM 621 N N . MET A 1 80 ? 3.930 3.519 -4.199 1.00 95.31 80 MET A N 1
ATOM 622 C CA . MET A 1 80 ? 3.145 2.937 -3.130 1.00 95.31 80 MET A CA 1
ATOM 623 C C . MET A 1 80 ? 3.366 3.749 -1.862 1.00 95.31 80 MET A C 1
ATOM 625 O O . MET A 1 80 ? 4.499 3.996 -1.441 1.00 95.31 80 MET A O 1
ATOM 629 N N . MET A 1 81 ? 2.270 4.138 -1.228 1.00 95.81 81 MET A N 1
ATOM 630 C CA . MET A 1 81 ? 2.267 4.806 0.059 1.00 95.81 81 MET A CA 1
ATOM 631 C C . MET A 1 81 ? 2.825 3.876 1.139 1.00 95.81 81 MET A C 1
ATOM 633 O O . MET A 1 81 ? 2.561 2.673 1.175 1.00 95.81 81 MET A O 1
ATOM 637 N N . GLY A 1 82 ? 3.624 4.450 2.035 1.00 95.69 82 GLY A N 1
ATOM 638 C CA . GLY A 1 82 ? 4.114 3.765 3.225 1.00 95.69 82 GLY A CA 1
ATOM 639 C C . GLY A 1 82 ? 3.188 3.950 4.426 1.00 95.69 82 GLY A C 1
ATOM 640 O O . GLY A 1 82 ? 2.184 4.659 4.379 1.00 95.69 82 GLY A O 1
ATOM 641 N N . ILE A 1 83 ? 3.571 3.349 5.547 1.00 96.12 83 ILE A N 1
ATOM 642 C CA . ILE A 1 83 ? 2.956 3.555 6.858 1.00 96.12 83 ILE A CA 1
ATOM 643 C C . ILE A 1 83 ? 3.888 4.429 7.690 1.00 96.12 83 ILE A C 1
ATOM 645 O O . ILE A 1 83 ? 4.955 3.987 8.116 1.00 96.12 83 ILE A O 1
ATOM 649 N N . GLY A 1 84 ? 3.493 5.666 7.950 1.00 91.88 84 GLY A N 1
ATOM 650 C CA . GLY A 1 84 ? 4.301 6.588 8.734 1.00 91.88 84 GLY A CA 1
ATOM 651 C C . GLY A 1 84 ? 3.798 8.015 8.622 1.00 91.88 84 GLY A C 1
ATOM 652 O O . GLY A 1 84 ? 2.809 8.284 7.955 1.00 91.88 84 GLY A O 1
ATOM 653 N N . ARG A 1 85 ? 4.482 8.929 9.306 1.00 84.81 85 ARG A N 1
ATOM 654 C CA . ARG A 1 85 ? 4.217 10.371 9.245 1.00 84.81 85 ARG A CA 1
ATOM 655 C C . ARG A 1 85 ? 5.523 11.115 8.996 1.00 84.81 85 ARG A C 1
ATOM 657 O O . ARG A 1 85 ? 5.951 11.915 9.819 1.00 84.81 85 ARG A O 1
ATOM 664 N N . HIS A 1 86 ? 6.220 10.762 7.920 1.00 79.44 86 HIS A N 1
ATOM 665 C CA . HIS A 1 86 ? 7.352 11.555 7.463 1.00 79.44 86 HIS A CA 1
ATOM 666 C C . HIS A 1 86 ? 6.834 12.844 6.815 1.00 79.44 86 HIS A C 1
ATOM 668 O O . HIS A 1 86 ? 5.956 12.795 5.953 1.00 79.44 86 HIS A O 1
ATOM 674 N N . ASP A 1 87 ? 7.365 13.986 7.256 1.00 68.88 87 ASP A N 1
ATOM 675 C CA . ASP A 1 87 ? 6.816 15.306 6.945 1.00 68.88 87 ASP A CA 1
ATOM 676 C C . ASP A 1 87 ? 6.588 15.523 5.440 1.00 68.88 87 ASP A C 1
ATOM 678 O O . ASP A 1 87 ? 7.495 15.373 4.615 1.00 68.88 87 ASP A O 1
ATOM 682 N N . GLY A 1 88 ? 5.353 15.917 5.108 1.00 73.69 88 GLY A N 1
ATOM 683 C CA . GLY A 1 88 ? 4.955 16.401 3.785 1.00 73.69 88 GLY A CA 1
ATOM 684 C C . GLY A 1 88 ? 4.605 15.338 2.743 1.00 73.69 88 GLY A C 1
ATOM 685 O O . GLY A 1 88 ? 4.461 15.702 1.578 1.00 73.69 88 GLY A O 1
ATOM 686 N N . GLN A 1 89 ? 4.477 14.059 3.115 1.00 81.31 89 GLN A N 1
ATOM 687 C CA . GLN A 1 89 ? 4.125 12.992 2.172 1.00 81.31 89 GLN A CA 1
ATOM 688 C C . GLN A 1 89 ? 2.900 12.195 2.638 1.00 81.31 89 GLN A C 1
ATOM 690 O O . GLN A 1 89 ? 2.837 11.849 3.821 1.00 81.31 89 GLN A O 1
ATOM 695 N N . PRO A 1 90 ? 1.955 11.883 1.731 1.00 86.81 90 PRO A N 1
ATOM 696 C CA . PRO A 1 90 ? 0.803 11.058 2.059 1.00 86.81 90 PRO A CA 1
ATOM 697 C C . PRO A 1 90 ? 1.230 9.626 2.398 1.00 86.81 90 PRO A C 1
ATOM 699 O O . PRO A 1 90 ? 2.216 9.091 1.884 1.00 86.81 90 PRO A O 1
ATOM 702 N N . SER A 1 91 ? 0.470 9.009 3.289 1.00 94.56 91 SER A N 1
ATOM 703 C CA . SER A 1 91 ? 0.691 7.663 3.798 1.00 94.56 91 SER A CA 1
ATOM 704 C C . SER A 1 91 ? -0.629 6.907 3.879 1.00 94.56 91 SER A C 1
ATOM 706 O O . SER A 1 91 ? -1.708 7.500 3.816 1.00 94.56 91 SER A O 1
ATOM 708 N N . LEU A 1 92 ? -0.560 5.599 4.142 1.00 95.62 92 LEU A N 1
ATOM 709 C CA . LEU A 1 92 ? -1.760 4.801 4.406 1.00 95.62 92 LEU A CA 1
ATOM 710 C C . LEU A 1 92 ? -2.613 5.421 5.519 1.00 95.62 92 LEU A C 1
ATOM 712 O O . LEU A 1 92 ? -3.835 5.343 5.449 1.00 95.62 92 LEU A O 1
ATOM 716 N N . LEU A 1 93 ? -1.994 6.071 6.514 1.00 95.31 93 LEU A N 1
ATOM 717 C CA . LEU A 1 93 ? -2.684 6.681 7.657 1.00 95.31 93 LEU A CA 1
ATOM 718 C C . LEU A 1 93 ? -3.580 7.863 7.266 1.00 95.31 93 LEU A C 1
ATOM 720 O O . LEU A 1 93 ? -4.456 8.238 8.042 1.00 95.31 93 LEU A O 1
ATOM 724 N N . ASP A 1 94 ? -3.380 8.430 6.079 1.00 94.31 94 ASP A N 1
ATOM 725 C CA . ASP A 1 94 ? -4.162 9.554 5.569 1.00 94.31 94 ASP A CA 1
ATOM 726 C C . ASP A 1 94 ? -5.402 9.086 4.787 1.00 94.31 94 ASP A C 1
ATOM 728 O O . ASP A 1 94 ? -6.224 9.909 4.387 1.00 94.31 94 ASP A O 1
ATOM 732 N N . SER A 1 95 ? -5.596 7.765 4.636 1.00 94.50 95 SER A N 1
ATOM 733 C CA . SER A 1 95 ? -6.728 7.173 3.905 1.00 94.50 95 SER A CA 1
ATOM 734 C C . SER A 1 95 ? -8.079 7.707 4.367 1.00 94.50 95 SER A C 1
ATOM 736 O O . SER A 1 95 ? -8.907 8.043 3.533 1.00 94.50 95 SER A O 1
ATOM 738 N N . GLY A 1 96 ? -8.307 7.822 5.681 1.00 93.19 96 GLY A N 1
ATOM 739 C CA . GLY A 1 96 ? -9.585 8.312 6.207 1.00 93.19 96 GLY A CA 1
ATOM 740 C C . GLY A 1 96 ? -9.885 9.751 5.779 1.00 93.19 96 GLY A C 1
ATOM 741 O O . GLY A 1 96 ? -10.985 10.035 5.315 1.00 93.19 96 GLY A O 1
ATOM 742 N N . TYR A 1 97 ? -8.883 10.630 5.875 1.00 92.94 97 TYR A N 1
ATOM 743 C CA . TYR A 1 97 ? -8.991 12.026 5.449 1.00 92.94 97 TYR A CA 1
ATOM 744 C C . TYR A 1 97 ? -9.227 12.130 3.939 1.00 92.94 97 TYR A C 1
ATOM 746 O O . TYR A 1 97 ? -10.147 12.815 3.507 1.00 92.94 97 TYR A O 1
ATOM 754 N N . LEU A 1 98 ? -8.441 11.406 3.141 1.00 93.56 98 LEU A N 1
ATOM 755 C CA . LEU A 1 98 ? -8.519 11.448 1.681 1.00 93.56 98 LEU A CA 1
ATOM 756 C C . LEU A 1 98 ? -9.830 10.841 1.154 1.00 93.56 98 LEU A C 1
ATOM 758 O O . LEU A 1 98 ? -10.428 11.370 0.222 1.00 93.56 98 LEU A O 1
ATOM 762 N N . VAL A 1 99 ? -10.320 9.760 1.764 1.00 94.50 99 VAL A N 1
ATOM 763 C CA . VAL A 1 99 ? -11.624 9.172 1.422 1.00 94.50 99 VAL A CA 1
ATOM 764 C C . VAL A 1 99 ? -12.752 10.177 1.658 1.00 94.50 99 VAL A C 1
ATOM 766 O O . VAL A 1 99 ? -13.646 10.283 0.821 1.00 94.50 99 VAL A O 1
ATOM 769 N N . GLU A 1 100 ? -12.702 10.942 2.751 1.00 94.44 100 GLU A N 1
ATOM 770 C CA . GLU A 1 100 ? -13.678 11.999 3.030 1.00 94.44 100 GLU A CA 1
ATOM 771 C C . GLU A 1 100 ? -13.532 13.186 2.065 1.00 94.44 100 GLU A C 1
ATOM 773 O O . GLU A 1 100 ? -14.513 13.584 1.433 1.00 94.44 100 GLU A O 1
ATOM 778 N N . GLU A 1 101 ? -12.313 13.706 1.894 1.00 93.88 101 GLU A N 1
ATOM 779 C CA . GLU A 1 101 ? -12.006 14.846 1.019 1.00 93.88 101 GLU A CA 1
ATOM 780 C C . GLU A 1 101 ? -12.478 14.606 -0.421 1.00 93.88 101 GLU A C 1
ATOM 782 O O . GLU A 1 101 ? -13.086 15.483 -1.038 1.00 93.88 101 GLU A O 1
ATOM 787 N N . TRP A 1 102 ? -12.263 13.395 -0.934 1.00 92.94 102 TRP A N 1
ATOM 788 C CA . TRP A 1 102 ? -12.616 13.017 -2.302 1.00 92.94 102 TRP A CA 1
ATOM 789 C C . TRP A 1 102 ? -13.980 12.323 -2.415 1.00 92.94 102 TRP A C 1
ATOM 791 O O . TRP A 1 102 ? -14.357 11.893 -3.505 1.00 92.94 102 TRP A O 1
ATOM 801 N N . SER A 1 103 ? -14.743 12.230 -1.315 1.00 93.88 103 SER A N 1
ATOM 802 C CA . SER A 1 103 ? -16.058 11.568 -1.263 1.00 93.88 103 SER A CA 1
ATOM 803 C C . SER A 1 103 ? -16.045 10.144 -1.840 1.00 93.88 103 SER A C 1
ATOM 805 O O . SER A 1 103 ? -16.971 9.724 -2.542 1.00 93.88 103 SER A O 1
ATOM 807 N N . LEU A 1 104 ? -14.973 9.400 -1.562 1.00 92.94 104 LEU A N 1
ATOM 808 C CA . LEU A 1 104 ? -14.815 8.022 -2.006 1.00 92.94 104 LEU A CA 1
ATOM 809 C C . LEU A 1 104 ? -15.720 7.085 -1.189 1.00 92.94 104 LEU A C 1
ATOM 811 O O . LEU A 1 104 ? -16.126 7.406 -0.067 1.00 92.94 104 LEU A O 1
ATOM 815 N N . PRO A 1 105 ? -16.036 5.891 -1.717 1.00 91.75 105 PRO A N 1
ATOM 816 C CA . PRO A 1 105 ? -16.664 4.852 -0.916 1.00 91.75 105 PRO A CA 1
ATOM 817 C C . PRO A 1 105 ? -15.832 4.519 0.331 1.00 91.75 105 PRO A C 1
ATOM 819 O O . PRO A 1 105 ? -14.626 4.721 0.352 1.00 91.75 105 PRO A O 1
ATOM 822 N N . SER A 1 106 ? -16.468 3.976 1.367 1.00 89.38 106 SER A N 1
ATOM 823 C CA . SER A 1 106 ? -15.812 3.636 2.635 1.00 89.38 106 SER A CA 1
ATOM 824 C C . SER A 1 106 ? -16.374 2.318 3.184 1.00 89.38 106 SER A C 1
ATOM 826 O O . SER A 1 106 ? -17.571 2.072 2.984 1.00 89.38 106 SER A O 1
ATOM 828 N N . PRO A 1 107 ? -15.567 1.466 3.855 1.00 92.06 107 PRO A N 1
ATOM 829 C CA . PRO A 1 107 ? -14.150 1.664 4.202 1.00 92.06 107 PRO A CA 1
ATOM 830 C C . PRO A 1 107 ? -13.163 1.289 3.084 1.00 92.06 107 PRO A C 1
ATOM 832 O O . PRO A 1 107 ? -13.260 0.210 2.497 1.00 92.06 107 PRO A O 1
ATOM 835 N N . LEU A 1 108 ? -12.184 2.171 2.842 1.00 94.31 108 LEU A N 1
ATOM 836 C CA . LEU A 1 108 ? -11.063 1.981 1.913 1.00 94.31 108 LEU A CA 1
ATOM 837 C C . LEU A 1 108 ? -9.732 2.339 2.592 1.00 94.31 108 LEU A C 1
ATOM 839 O O . LEU A 1 108 ? -9.680 3.266 3.400 1.00 94.31 108 LEU A O 1
ATOM 843 N N . VAL A 1 109 ? -8.652 1.652 2.210 1.00 96.12 109 VAL A N 1
ATOM 844 C CA . VAL A 1 109 ? -7.269 2.058 2.529 1.00 96.12 109 VAL A CA 1
ATOM 84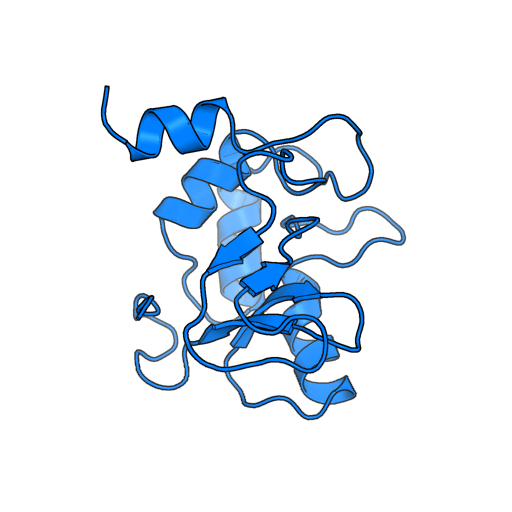5 C C . VAL A 1 109 ? -6.543 2.378 1.232 1.00 96.12 109 VAL A C 1
ATOM 847 O O . VAL A 1 109 ? -6.405 1.508 0.376 1.00 96.12 109 VAL A O 1
ATOM 850 N N . LEU A 1 110 ? -6.091 3.618 1.082 1.00 95.31 110 LEU A N 1
ATOM 851 C CA . LEU A 1 110 ? -5.438 4.112 -0.124 1.00 95.31 110 LEU A CA 1
ATOM 852 C C . LEU A 1 110 ? -3.981 3.639 -0.163 1.00 95.31 110 LEU A C 1
ATOM 854 O O . LEU A 1 110 ? -3.242 3.767 0.813 1.00 95.31 110 LEU A O 1
ATOM 858 N N . LEU A 1 111 ? -3.591 3.065 -1.298 1.00 95.12 111 LEU A N 1
ATOM 859 C CA . LEU A 1 111 ? -2.248 2.551 -1.555 1.00 95.12 111 LEU A CA 1
ATOM 860 C C . LEU A 1 111 ? -1.431 3.495 -2.431 1.00 95.12 111 LEU A C 1
ATOM 862 O O . LEU A 1 111 ? -0.219 3.549 -2.275 1.00 95.12 111 LEU A O 1
ATOM 866 N N . SER A 1 112 ? -2.074 4.198 -3.359 1.00 94.00 112 SER A N 1
ATOM 867 C CA . SER A 1 112 ? -1.450 5.186 -4.240 1.00 94.00 112 SER A CA 1
ATOM 868 C C . SER A 1 112 ? -2.531 6.065 -4.867 1.00 94.00 112 SER A C 1
ATOM 870 O O . SER A 1 112 ? -3.700 5.666 -4.938 1.00 94.00 112 SER A O 1
ATOM 872 N N . GLY A 1 113 ? -2.151 7.259 -5.308 1.00 89.06 113 GLY A N 1
ATOM 873 C CA . GLY A 1 113 ? -3.030 8.172 -6.022 1.00 89.06 113 GLY A CA 1
ATOM 874 C C . GLY A 1 113 ? -2.553 9.617 -5.983 1.00 89.06 113 GLY A C 1
ATOM 875 O O . GLY A 1 113 ? -1.757 10.012 -5.133 1.00 89.06 113 GLY A O 1
ATOM 876 N N . ASP A 1 114 ? -3.075 10.408 -6.913 1.00 83.44 114 ASP A N 1
ATOM 877 C CA . ASP A 1 114 ? -2.689 11.803 -7.154 1.00 83.44 114 ASP A CA 1
ATOM 878 C C . ASP A 1 114 ? -3.878 12.781 -7.059 1.00 83.44 114 ASP A C 1
ATOM 880 O O . ASP A 1 114 ? -3.753 13.962 -7.386 1.00 83.44 114 ASP A O 1
ATOM 884 N N . GLY A 1 115 ? -5.047 12.287 -6.635 1.00 81.69 115 GLY A N 1
ATOM 885 C CA . GLY A 1 115 ? -6.314 13.023 -6.606 1.00 81.69 115 GLY A CA 1
ATOM 886 C C . GLY A 1 115 ? -7.178 12.848 -7.860 1.00 81.69 115 GLY A C 1
ATOM 887 O O . GLY A 1 115 ? -8.394 13.006 -7.777 1.00 81.69 115 GLY A O 1
ATOM 888 N N . HI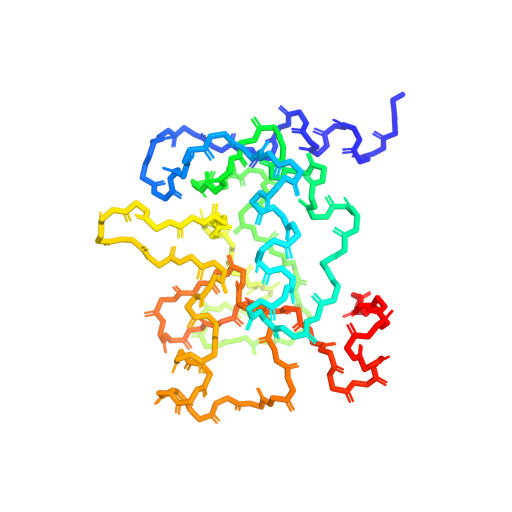S A 1 116 ? -6.610 12.452 -9.003 1.00 84.06 116 HIS A N 1
ATOM 889 C CA . HIS A 1 116 ? -7.390 12.089 -10.193 1.00 84.06 116 HIS A CA 1
ATOM 890 C C . HIS A 1 116 ? -7.772 10.610 -10.186 1.00 84.06 116 HIS A C 1
ATOM 892 O O . HIS A 1 116 ? -8.861 10.243 -10.634 1.00 84.06 116 HIS A O 1
ATOM 898 N N . CYS A 1 117 ? -6.873 9.763 -9.686 1.00 86.56 117 CYS A N 1
ATOM 899 C CA . CYS A 1 117 ? -7.090 8.334 -9.530 1.00 86.56 117 CYS A CA 1
ATOM 900 C C . CYS A 1 117 ? -6.588 7.863 -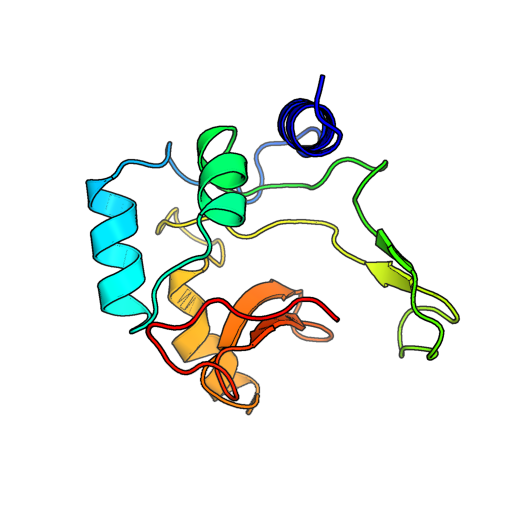8.163 1.00 86.56 117 CYS A C 1
ATOM 902 O O . CYS A 1 117 ? -5.638 8.417 -7.613 1.00 86.56 117 CYS A O 1
ATOM 904 N N . TRP A 1 118 ? -7.238 6.827 -7.633 1.00 91.25 118 TRP A N 1
ATOM 905 C CA . TRP A 1 118 ? -6.896 6.204 -6.362 1.00 91.25 118 TRP A CA 1
ATOM 906 C C . TRP A 1 118 ? -6.882 4.687 -6.518 1.00 91.25 118 TRP A C 1
ATOM 908 O O . TRP A 1 118 ? -7.860 4.095 -6.977 1.00 91.25 118 TRP A O 1
ATOM 918 N N . ILE A 1 119 ? -5.791 4.060 -6.087 1.00 92.69 119 ILE A N 1
ATOM 919 C CA . ILE A 1 119 ? -5.696 2.613 -5.897 1.00 92.69 119 ILE A CA 1
ATOM 920 C C . ILE A 1 119 ? -5.893 2.345 -4.413 1.00 92.69 119 ILE A C 1
ATOM 922 O O . ILE A 1 119 ? -5.208 2.933 -3.575 1.00 92.69 119 ILE A O 1
ATOM 926 N N . ALA A 1 120 ? -6.831 1.463 -4.079 1.00 94.50 120 ALA A N 1
ATOM 927 C CA . ALA A 1 120 ? -7.226 1.229 -2.701 1.00 94.50 120 ALA A CA 1
ATOM 928 C C . ALA A 1 120 ? -7.531 -0.242 -2.421 1.00 94.50 120 ALA A C 1
ATOM 930 O O . ALA A 1 120 ? -8.000 -0.979 -3.286 1.00 94.50 120 ALA A O 1
ATOM 931 N N . LEU A 1 121 ? -7.323 -0.639 -1.170 1.00 94.62 121 LEU A N 1
ATOM 932 C CA . LEU A 1 121 ? -7.875 -1.859 -0.606 1.00 94.62 121 LEU A CA 1
ATOM 933 C C . LEU A 1 121 ? -9.343 -1.630 -0.246 1.00 94.62 121 LEU A C 1
ATOM 935 O O . LEU A 1 121 ? -9.655 -0.730 0.538 1.00 94.62 121 LEU A O 1
ATOM 939 N N . ASP A 1 122 ? -10.228 -2.457 -0.799 1.00 94.44 122 ASP A N 1
ATOM 940 C CA . ASP A 1 122 ? -11.671 -2.330 -0.610 1.00 94.44 122 ASP A CA 1
ATOM 941 C C . ASP A 1 122 ? -12.210 -3.272 0.469 1.00 94.44 122 ASP A C 1
ATOM 943 O O . ASP A 1 122 ? -12.391 -4.472 0.250 1.00 94.44 122 ASP A O 1
ATOM 947 N N . TYR A 1 123 ? -12.517 -2.706 1.637 1.00 92.88 123 TYR A N 1
ATOM 948 C CA . TYR A 1 123 ? -13.032 -3.448 2.786 1.00 92.88 123 TYR A CA 1
ATOM 949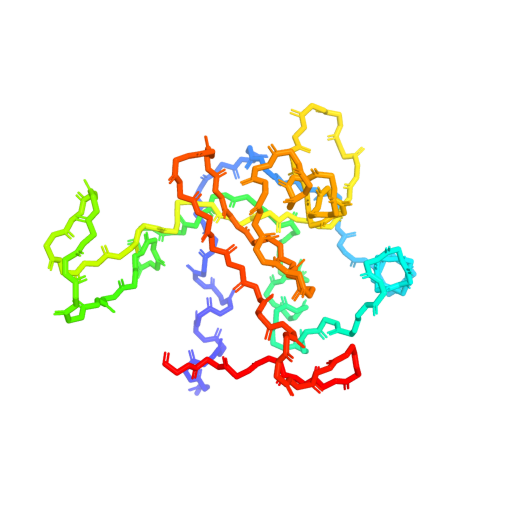 C C . TYR A 1 123 ? -14.563 -3.464 2.861 1.00 92.88 123 TYR A C 1
ATOM 951 O O . TYR A 1 123 ? -15.126 -4.071 3.775 1.00 92.88 123 TYR A O 1
ATOM 959 N N . ARG A 1 124 ? -15.271 -2.849 1.903 1.00 90.94 124 ARG A N 1
ATOM 960 C CA . ARG A 1 124 ? -16.742 -2.730 1.934 1.00 90.94 124 ARG A CA 1
ATOM 961 C C . ARG A 1 124 ? -17.460 -4.075 1.951 1.00 90.94 124 ARG A C 1
ATOM 963 O O . ARG A 1 124 ? -18.547 -4.175 2.512 1.00 90.94 124 ARG A O 1
ATOM 970 N N . THR A 1 125 ? -16.861 -5.101 1.346 1.00 87.00 125 THR A N 1
ATOM 971 C CA . THR A 1 125 ? -17.473 -6.435 1.234 1.00 87.00 125 THR A CA 1
ATOM 972 C C . THR A 1 125 ? -16.976 -7.406 2.305 1.00 87.00 125 THR A C 1
ATOM 974 O O . THR A 1 125 ? -17.773 -8.148 2.873 1.00 87.00 125 THR A O 1
ATOM 977 N N . CYS A 1 126 ? -15.671 -7.421 2.594 1.00 85.44 126 CYS A N 1
ATOM 978 C CA . CYS A 1 126 ? -15.075 -8.368 3.544 1.00 85.44 126 CYS A CA 1
ATOM 979 C C . CYS A 1 126 ? -15.132 -7.893 5.007 1.00 85.44 126 CYS A C 1
ATOM 981 O O . CYS A 1 126 ? -14.954 -8.703 5.917 1.00 85.44 126 CYS A O 1
ATOM 983 N N . GLY A 1 127 ? -15.395 -6.602 5.237 1.00 82.81 127 GLY A N 1
ATOM 984 C CA . GLY A 1 127 ? -15.379 -5.979 6.557 1.00 82.81 127 GLY A CA 1
ATOM 985 C C . GLY A 1 127 ? -13.967 -5.774 7.113 1.00 82.81 127 GLY A C 1
ATOM 986 O O . GLY A 1 127 ? -12.983 -6.277 6.580 1.00 82.81 127 GLY A O 1
ATOM 987 N N . GLU A 1 128 ? -13.881 -5.050 8.227 1.00 81.31 128 GLU A N 1
ATOM 988 C CA . GLU A 1 128 ? -12.640 -4.565 8.859 1.00 81.31 128 GLU A CA 1
ATOM 989 C C . GLU A 1 128 ? -11.624 -5.655 9.243 1.00 81.31 128 GLU A C 1
ATOM 991 O O . GLU A 1 128 ? -10.421 -5.407 9.308 1.00 81.31 128 GLU A O 1
ATOM 996 N N . GLN A 1 129 ? -12.103 -6.867 9.530 1.00 79.69 129 GLN A N 1
ATOM 997 C CA . GLN A 1 129 ? -11.268 -8.014 9.912 1.00 79.69 129 GLN A CA 1
ATOM 998 C C . GLN A 1 129 ? -11.048 -8.999 8.755 1.00 79.69 129 GLN A C 1
ATOM 1000 O O . GLN A 1 129 ? -10.367 -10.009 8.937 1.00 79.69 129 GLN A O 1
ATOM 1005 N N . GLY A 1 130 ? -11.671 -8.748 7.603 1.00 78.69 130 GLY A N 1
ATOM 1006 C CA . GLY A 1 130 ? -11.531 -9.567 6.410 1.00 78.69 130 GLY A CA 1
ATOM 1007 C C . GLY A 1 130 ? -10.303 -9.182 5.595 1.00 78.69 130 GLY A C 1
ATOM 1008 O O . GLY A 1 130 ? -9.715 -8.120 5.784 1.00 78.69 130 GLY A O 1
ATOM 1009 N N . GLU A 1 131 ? -9.931 -10.055 4.666 1.00 81.12 131 GLU A N 1
ATOM 1010 C CA . GLU A 1 131 ? -8.900 -9.753 3.680 1.00 81.12 131 GLU A CA 1
ATOM 1011 C C . GLU A 1 131 ? -9.573 -9.251 2.389 1.00 81.12 131 GLU A C 1
ATOM 1013 O O . GLU A 1 131 ? -10.426 -9.960 1.836 1.00 81.12 131 GLU A O 1
ATOM 1018 N N . PRO A 1 132 ? -9.247 -8.034 1.919 1.00 82.31 132 PRO A N 1
ATOM 1019 C CA . PRO A 1 132 ? -9.813 -7.480 0.699 1.00 82.31 132 PRO A CA 1
ATOM 1020 C C . PRO A 1 132 ? -9.410 -8.355 -0.488 1.00 82.31 132 PRO A C 1
ATOM 1022 O O . PRO A 1 132 ? -8.241 -8.697 -0.674 1.00 82.31 132 PRO A O 1
ATOM 1025 N N . SER A 1 133 ? -10.401 -8.750 -1.284 1.00 72.94 133 SER A N 1
ATOM 1026 C CA . SER A 1 133 ? -10.167 -9.575 -2.468 1.00 72.94 133 SER A CA 1
ATOM 1027 C C . SER A 1 133 ? -9.662 -8.717 -3.624 1.00 72.94 133 SER A C 1
ATOM 1029 O O . SER A 1 133 ? -10.176 -7.628 -3.863 1.00 72.94 133 SER A O 1
ATOM 1031 N N . VAL A 1 134 ? -8.681 -9.240 -4.357 1.00 66.31 134 VAL A N 1
ATOM 1032 C CA . VAL A 1 134 ? -8.202 -8.669 -5.619 1.00 66.31 134 VAL A CA 1
ATOM 1033 C C . VAL A 1 134 ? -8.858 -9.474 -6.739 1.00 66.31 134 VAL A C 1
ATOM 1035 O O . VAL A 1 134 ? -8.578 -10.667 -6.870 1.00 66.31 134 VAL A O 1
ATOM 1038 N N . THR A 1 135 ? -9.772 -8.861 -7.487 1.00 52.72 135 THR A N 1
ATOM 1039 C CA . THR A 1 135 ? -10.476 -9.483 -8.624 1.00 52.72 135 THR A CA 1
ATOM 1040 C C . THR A 1 135 ? -10.258 -8.693 -9.889 1.00 52.72 135 THR A C 1
ATOM 1042 O O . THR A 1 135 ? -10.385 -7.453 -9.791 1.00 52.72 135 THR A O 1
#

Sequence (135 aa):
MTRFDEVKATFWGEGLYGVQPPLTDAVVQDAERQLGVRLPASLLEILRVRNGGPVAEVWNAFPTDVPTSWSENHVPLDDMMGIGRHDGQPSLLDSGYLVEEWSLPSPLVLLSGDGHCWIALDYRTCGEQGEPSVT

pLDDT: mean 90.36, std 7.4, range [52.72, 96.88]

Mean predicted aligned error: 4.49 Å

Nearest PDB structures (foldseek):
  6qbq-assembly1_A  TM=8.052E-01  e=2.943E+00  Saccharomyces cerevisiae
  8aj2-assembly1_A  TM=6.765E-01  e=2.596E+00  Saccharomyces cerevisiae
  8aj2-assembly2_B  TM=5.508E-01  e=1.573E+00  Saccharomyces cerevisiae
  6qbn-assembly1_A  TM=5.418E-01  e=1.898E+00  Saccharomyces cerevisiae S288C
  6qbr-assembly1_A  TM=5.418E-01  e=4.285E+00  Saccharomyces cerevisiae